Protein AF-A0A1V6NWX0-F1 (afdb_monomer_lite)

Sequence (122 aa):
MGDQGEHIRERIMNQIPDTIRDFLQQAASTPIRILGDTPNSLLISGDYLGSIRPFVSKTQSSIRDCCPDAQTRFLTVNIYPGNHAYFVLDLNNVDYVYETAHTDMTAIPVYVLRLSKKKINC

Structure (mmCIF, N/CA/C/O backbone):
data_AF-A0A1V6NWX0-F1
#
_entry.id   AF-A0A1V6NWX0-F1
#
loop_
_atom_site.group_PDB
_atom_site.id
_atom_site.type_symbol
_atom_site.label_atom_id
_atom_site.label_alt_id
_atom_site.label_comp_id
_atom_site.label_asym_id
_atom_site.label_entity_id
_atom_site.label_seq_id
_atom_site.pdbx_PDB_ins_code
_atom_site.Cartn_x
_atom_site.Cartn_y
_atom_site.Cartn_z
_atom_site.occupancy
_atom_site.B_iso_or_equiv
_atom_site.auth_seq_id
_atom_site.auth_comp_id
_atom_site.auth_asym_id
_atom_site.auth_atom_id
_atom_site.pdbx_PDB_model_num
ATOM 1 N N . MET A 1 1 ? 11.364 1.594 -26.277 1.00 49.34 1 MET A N 1
ATOM 2 C CA . MET A 1 1 ? 10.664 0.733 -25.292 1.00 49.34 1 MET A CA 1
ATOM 3 C C . MET A 1 1 ? 10.306 1.437 -23.973 1.00 49.34 1 MET A C 1
ATOM 5 O O . MET A 1 1 ? 9.636 0.803 -23.174 1.00 49.34 1 MET A O 1
ATOM 9 N N . GLY A 1 2 ? 10.680 2.708 -23.733 1.00 57.22 2 GLY A N 1
ATOM 10 C CA . GLY A 1 2 ? 10.328 3.422 -22.486 1.00 57.22 2 GLY A CA 1
ATOM 11 C C . GLY A 1 2 ? 8.886 3.950 -22.411 1.00 57.22 2 GLY A C 1
ATOM 12 O O . GLY A 1 2 ? 8.301 3.979 -21.340 1.00 57.22 2 GLY A O 1
ATOM 13 N N . ASP A 1 3 ? 8.283 4.275 -23.553 1.00 62.16 3 ASP A N 1
ATOM 14 C CA . ASP A 1 3 ? 7.011 5.012 -23.629 1.00 62.16 3 ASP A CA 1
ATOM 15 C C . ASP A 1 3 ? 5.782 4.204 -23.148 1.00 62.16 3 ASP A C 1
ATOM 17 O O . ASP A 1 3 ? 4.987 4.652 -22.327 1.00 62.16 3 ASP A O 1
ATOM 21 N N . GLN A 1 4 ? 5.665 2.935 -23.557 1.00 66.75 4 GLN A N 1
ATOM 22 C CA . GLN A 1 4 ? 4.535 2.081 -23.153 1.00 66.75 4 GLN A CA 1
ATOM 23 C C . GLN A 1 4 ? 4.551 1.697 -21.664 1.00 66.75 4 GLN A C 1
ATOM 25 O O . GLN A 1 4 ? 3.492 1.471 -21.078 1.00 66.75 4 GLN A O 1
ATOM 30 N N . GLY A 1 5 ? 5.734 1.590 -21.049 1.00 74.38 5 GLY A N 1
ATOM 31 C CA . GLY A 1 5 ? 5.867 1.250 -19.629 1.00 74.38 5 GLY A CA 1
ATOM 32 C C . GLY A 1 5 ? 5.365 2.375 -18.728 1.00 74.38 5 GLY A C 1
ATOM 33 O O . GLY A 1 5 ? 4.602 2.116 -17.795 1.00 74.38 5 GLY A O 1
ATOM 34 N N . GLU A 1 6 ? 5.721 3.611 -19.073 1.00 80.62 6 GLU A N 1
ATOM 35 C CA . GLU A 1 6 ? 5.289 4.810 -18.356 1.00 80.62 6 GLU A CA 1
ATOM 36 C C . GLU A 1 6 ? 3.783 5.047 -18.494 1.00 80.62 6 GLU A C 1
ATOM 38 O O . GLU A 1 6 ? 3.111 5.249 -17.486 1.00 80.62 6 GLU A O 1
ATOM 43 N N . HIS A 1 7 ? 3.205 4.881 -19.689 1.00 83.62 7 HIS A N 1
ATOM 4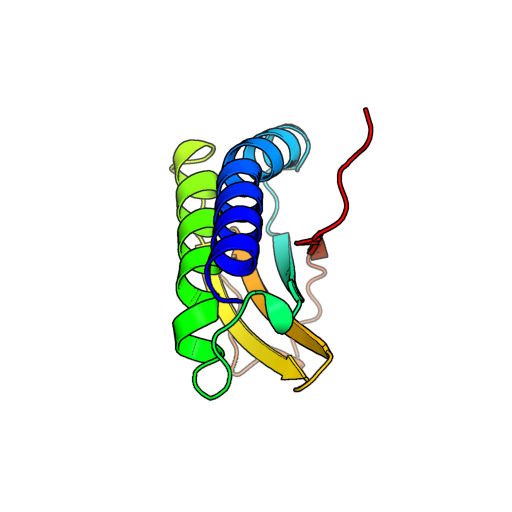4 C CA . HIS A 1 7 ? 1.751 4.989 -19.864 1.00 83.62 7 HIS A CA 1
ATOM 45 C C . HIS A 1 7 ? 0.959 3.966 -19.034 1.00 83.62 7 HIS A C 1
ATOM 47 O O . HIS A 1 7 ? -0.102 4.275 -18.487 1.00 83.62 7 HIS A O 1
ATOM 53 N N . ILE A 1 8 ? 1.457 2.730 -18.917 1.00 86.62 8 ILE A N 1
ATOM 54 C CA . ILE A 1 8 ? 0.819 1.708 -18.074 1.00 86.62 8 ILE A CA 1
ATOM 55 C C . ILE A 1 8 ? 0.957 2.076 -16.595 1.00 86.62 8 ILE A C 1
ATOM 57 O O . ILE A 1 8 ? -0.012 1.954 -15.843 1.00 86.62 8 ILE A O 1
ATOM 61 N N . ARG A 1 9 ? 2.143 2.528 -16.176 1.00 88.88 9 ARG A N 1
ATOM 62 C CA . ARG A 1 9 ? 2.407 2.977 -14.806 1.00 88.88 9 ARG A CA 1
ATOM 63 C C . ARG A 1 9 ? 1.486 4.133 -14.421 1.00 88.88 9 ARG A C 1
ATOM 65 O O . ARG A 1 9 ? 0.833 4.057 -13.385 1.00 88.88 9 ARG A O 1
ATOM 72 N N . GLU A 1 10 ? 1.393 5.157 -15.260 1.00 90.62 10 GLU A N 1
ATOM 73 C CA . GLU A 1 10 ? 0.525 6.318 -15.061 1.00 90.62 10 GLU A CA 1
ATOM 74 C C . GLU A 1 10 ? -0.944 5.906 -14.953 1.00 90.62 10 GLU A C 1
ATOM 76 O O . GLU A 1 10 ? -1.633 6.283 -14.005 1.00 90.62 10 GLU A O 1
ATOM 81 N N . ARG A 1 11 ? -1.418 5.051 -15.866 1.00 90.00 11 ARG A N 1
ATOM 82 C CA . ARG A 1 11 ? -2.792 4.546 -15.816 1.00 90.00 11 ARG A CA 1
ATOM 83 C C . ARG A 1 11 ? -3.097 3.827 -14.503 1.00 90.00 11 ARG A C 1
ATOM 85 O O . ARG A 1 11 ? -4.154 4.063 -13.926 1.00 90.00 11 ARG A O 1
ATOM 92 N N . ILE A 1 12 ? -2.193 2.970 -14.031 1.00 90.50 12 ILE A N 1
ATOM 93 C CA . ILE A 1 12 ? -2.348 2.268 -12.749 1.00 90.50 12 ILE A CA 1
ATOM 94 C C . ILE A 1 12 ? -2.363 3.273 -11.591 1.00 90.50 12 ILE A C 1
ATOM 96 O O . ILE A 1 12 ? -3.234 3.201 -10.729 1.00 90.50 12 ILE A O 1
ATOM 100 N N . MET A 1 13 ? -1.450 4.246 -11.591 1.00 92.69 13 MET A N 1
ATOM 101 C CA . MET A 1 13 ? -1.391 5.302 -10.573 1.00 92.69 13 MET A CA 1
ATOM 102 C C . MET A 1 13 ? -2.682 6.127 -10.502 1.00 92.69 13 MET A C 1
ATOM 104 O O . MET A 1 13 ? -3.095 6.528 -9.413 1.00 92.69 13 MET A O 1
ATOM 108 N N . ASN A 1 14 ? -3.335 6.350 -11.644 1.00 93.50 14 ASN A N 1
ATOM 109 C CA . ASN A 1 14 ? -4.598 7.080 -11.732 1.00 93.50 14 ASN A CA 1
ATOM 110 C C . ASN A 1 14 ? -5.806 6.271 -11.236 1.00 93.50 14 ASN A C 1
ATOM 112 O O . ASN A 1 14 ? -6.815 6.870 -10.889 1.00 93.50 14 ASN A O 1
ATOM 116 N N . GLN A 1 15 ? -5.707 4.941 -11.146 1.00 93.19 15 GLN A N 1
ATOM 117 C CA . GLN A 1 15 ? -6.777 4.080 -10.621 1.00 93.19 15 GLN A CA 1
ATOM 118 C C . GLN A 1 15 ? -6.742 3.922 -9.097 1.00 93.19 15 GLN A C 1
ATOM 120 O O . GLN A 1 15 ? -7.757 3.563 -8.498 1.00 93.19 15 GLN A O 1
ATOM 125 N N . ILE A 1 16 ? -5.594 4.185 -8.461 1.00 94.38 16 ILE A N 1
ATOM 126 C CA . ILE A 1 16 ? -5.430 4.051 -7.006 1.00 94.38 16 ILE A CA 1
ATOM 127 C C . ILE A 1 16 ? -6.464 4.885 -6.232 1.00 94.38 16 ILE A C 1
ATOM 129 O O . ILE A 1 16 ? -7.096 4.310 -5.349 1.00 94.38 16 ILE A O 1
ATOM 133 N N . PRO A 1 17 ? -6.696 6.180 -6.540 1.00 95.38 17 PRO A N 1
ATOM 134 C CA . PRO A 1 17 ? -7.638 6.992 -5.771 1.00 95.38 17 PRO A CA 1
ATOM 135 C C . PRO A 1 17 ? -9.052 6.432 -5.749 1.00 95.38 17 PRO A C 1
ATOM 137 O O . PRO A 1 17 ? -9.638 6.304 -4.678 1.00 95.38 17 PRO A O 1
ATOM 140 N N . ASP A 1 18 ? -9.572 6.056 -6.915 1.00 93.81 18 ASP A N 1
ATOM 141 C CA . ASP A 1 18 ? -10.931 5.537 -7.030 1.00 93.81 18 ASP A CA 1
ATOM 142 C C . ASP A 1 18 ? -11.053 4.176 -6.341 1.00 93.81 18 ASP A C 1
ATOM 144 O O . ASP A 1 18 ? -11.960 3.973 -5.543 1.00 93.81 18 ASP A O 1
ATOM 148 N N . THR A 1 19 ? -10.067 3.293 -6.535 1.00 94.25 19 THR A N 1
ATOM 149 C CA . THR A 1 19 ? -10.036 1.972 -5.884 1.00 94.25 19 THR A CA 1
ATOM 150 C C . THR A 1 19 ? -10.023 2.087 -4.359 1.00 94.25 19 THR A C 1
ATOM 152 O O . THR A 1 19 ? -10.740 1.362 -3.674 1.00 94.25 19 THR A O 1
ATOM 155 N N . ILE A 1 20 ? -9.205 2.994 -3.816 1.00 94.25 20 ILE A N 1
ATOM 156 C CA . ILE A 1 20 ? -9.109 3.220 -2.371 1.00 94.25 20 ILE A CA 1
ATOM 157 C C . ILE A 1 20 ? -10.396 3.824 -1.827 1.00 94.25 20 ILE A C 1
ATOM 159 O O . ILE A 1 20 ? -10.875 3.372 -0.791 1.00 94.25 20 ILE A O 1
ATOM 163 N N . ARG A 1 21 ? -10.975 4.806 -2.519 1.00 92.94 21 ARG A N 1
ATOM 164 C CA . ARG A 1 21 ? -12.242 5.417 -2.114 1.00 92.94 21 ARG A CA 1
ATOM 165 C C . ARG A 1 21 ? -13.364 4.383 -2.061 1.00 92.94 21 ARG A C 1
ATOM 167 O O . ARG A 1 21 ? -14.031 4.276 -1.036 1.00 92.94 21 ARG A O 1
ATOM 174 N N . ASP A 1 22 ? -13.532 3.601 -3.123 1.00 92.25 22 ASP A N 1
ATOM 175 C CA . ASP A 1 22 ? -14.583 2.585 -3.219 1.00 92.25 22 ASP A CA 1
A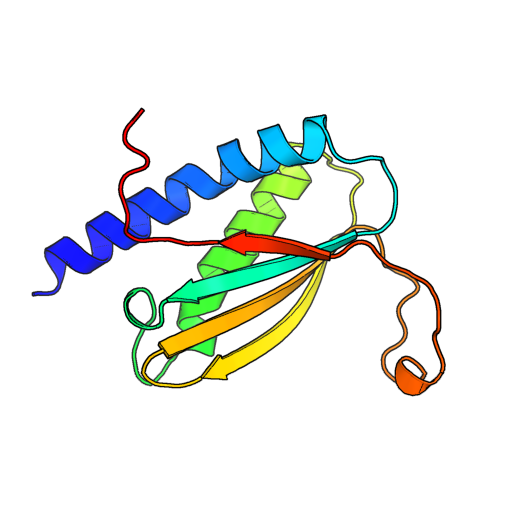TOM 176 C C . ASP A 1 22 ? -14.401 1.488 -2.157 1.00 92.25 22 ASP A C 1
ATOM 178 O O . ASP A 1 22 ? -15.375 0.999 -1.581 1.00 92.25 22 ASP A O 1
ATOM 182 N N . PHE A 1 23 ? -13.149 1.122 -1.860 1.00 91.56 23 PHE A N 1
ATOM 183 C CA . PHE A 1 23 ? -12.812 0.190 -0.787 1.00 91.56 23 PHE A CA 1
ATOM 184 C C . PHE A 1 23 ? -13.142 0.757 0.601 1.00 91.56 23 PHE A C 1
ATOM 186 O O . PHE A 1 23 ? -13.800 0.085 1.392 1.00 91.56 23 PHE A O 1
ATOM 193 N N . LEU A 1 24 ? -12.724 1.988 0.905 1.00 89.69 24 LE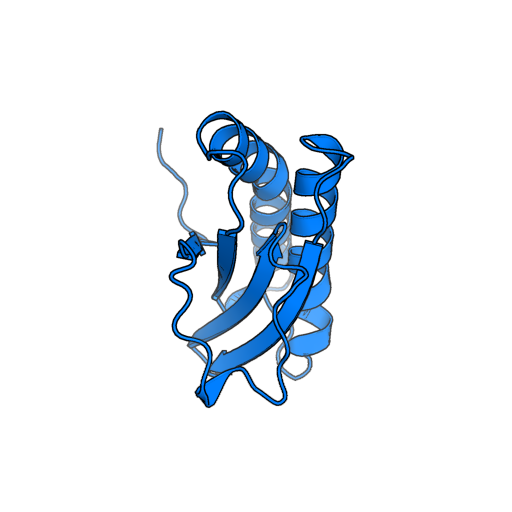U A N 1
ATOM 194 C CA . LEU A 1 24 ? -12.935 2.602 2.220 1.00 89.69 24 LEU A CA 1
ATOM 195 C C . LEU A 1 24 ? -14.408 2.910 2.506 1.00 89.69 24 LEU A C 1
ATOM 197 O O . LEU A 1 24 ? -14.810 2.886 3.662 1.00 89.69 24 LEU A O 1
ATOM 201 N N . GLN A 1 25 ? -15.230 3.130 1.477 1.00 86.50 25 GLN A N 1
ATOM 202 C CA . GLN A 1 25 ? -16.687 3.216 1.636 1.00 86.50 25 GLN A CA 1
ATOM 203 C C . GLN A 1 25 ? -17.315 1.908 2.140 1.00 86.50 25 GLN A C 1
ATOM 205 O O . GLN A 1 25 ? -18.393 1.932 2.730 1.00 86.50 25 GLN A O 1
ATOM 210 N N . GLN A 1 26 ? -16.661 0.770 1.897 1.00 81.50 26 GLN A N 1
ATOM 211 C CA . GLN A 1 26 ? -17.133 -0.560 2.291 1.00 81.50 26 GLN A CA 1
ATOM 212 C C . GLN A 1 26 ? -16.423 -1.085 3.545 1.00 81.50 26 GLN A C 1
ATOM 214 O O . GLN A 1 26 ? -16.969 -1.927 4.259 1.00 81.50 26 GLN A O 1
ATOM 219 N N . ALA A 1 27 ? -15.202 -0.621 3.809 1.00 75.88 27 ALA A N 1
ATOM 220 C CA . ALA A 1 27 ? -14.407 -1.058 4.943 1.00 75.88 27 ALA A CA 1
ATOM 221 C C . ALA A 1 27 ? -14.917 -0.434 6.252 1.00 75.88 27 ALA A C 1
ATOM 223 O O . ALA A 1 27 ? -15.170 0.765 6.345 1.00 75.88 27 ALA A O 1
ATOM 224 N N . ALA A 1 28 ? -15.037 -1.255 7.297 1.00 62.53 28 ALA A N 1
ATOM 225 C CA . ALA A 1 28 ? -15.334 -0.771 8.640 1.00 62.53 28 ALA A CA 1
ATOM 226 C C . ALA A 1 28 ? -14.178 0.089 9.188 1.00 62.53 28 ALA A C 1
ATOM 228 O O . ALA A 1 28 ? -13.022 -0.104 8.819 1.00 62.53 28 ALA A O 1
ATOM 229 N N . SER A 1 29 ? -14.478 0.976 10.145 1.00 70.62 29 SER A N 1
ATOM 230 C CA . SER A 1 29 ? -13.517 1.877 10.817 1.00 70.62 29 SER A CA 1
ATOM 231 C C . SER A 1 29 ? -12.449 1.170 11.683 1.00 70.62 29 SER A C 1
ATOM 233 O O . SER A 1 29 ? -11.792 1.806 12.508 1.00 70.62 29 SER A O 1
ATOM 235 N N . THR A 1 30 ? -12.292 -0.145 11.550 1.00 84.50 30 THR A N 1
ATOM 236 C CA . THR A 1 30 ? -11.334 -0.959 12.304 1.00 84.50 30 THR A CA 1
ATOM 237 C C . THR A 1 30 ? -9.909 -0.789 11.769 1.00 84.50 30 THR A C 1
ATOM 239 O O . THR A 1 30 ? -9.743 -0.444 10.597 1.00 84.50 30 THR A O 1
ATOM 242 N N . PRO A 1 31 ? -8.869 -1.086 12.570 1.00 90.44 31 PRO A N 1
ATOM 243 C CA . PRO A 1 31 ? -7.510 -1.217 12.058 1.00 90.44 31 PRO A CA 1
ATOM 244 C C . PRO A 1 31 ? -7.452 -2.237 10.919 1.00 90.44 31 PRO A C 1
ATOM 246 O O . PRO A 1 31 ? -8.021 -3.321 11.036 1.00 90.44 31 PRO A O 1
ATOM 249 N N . ILE A 1 32 ? -6.777 -1.900 9.822 1.00 92.38 32 ILE A N 1
ATOM 250 C CA . ILE A 1 32 ? -6.581 -2.796 8.674 1.00 92.38 32 ILE A CA 1
ATOM 251 C C . ILE A 1 32 ? -5.151 -2.684 8.147 1.00 92.38 32 ILE A C 1
ATOM 253 O O . ILE A 1 32 ? -4.450 -1.699 8.388 1.00 92.38 32 ILE A O 1
ATOM 257 N N . ARG A 1 33 ? -4.739 -3.677 7.361 1.00 93.12 33 ARG A N 1
ATOM 258 C CA . ARG A 1 33 ? -3.454 -3.705 6.663 1.00 93.12 33 ARG A CA 1
ATOM 259 C C . ARG A 1 33 ? -3.674 -3.843 5.164 1.00 93.12 33 ARG A C 1
ATOM 261 O O . ARG A 1 33 ? -4.386 -4.735 4.711 1.00 93.12 33 ARG A O 1
ATOM 268 N N . ILE A 1 34 ? -3.034 -2.983 4.386 1.00 94.31 34 ILE A N 1
ATOM 269 C CA . ILE A 1 34 ? -3.033 -3.032 2.926 1.00 94.31 34 ILE A CA 1
ATOM 270 C C . ILE A 1 34 ? -1.689 -3.595 2.465 1.00 94.31 34 ILE A C 1
ATOM 272 O O . ILE A 1 34 ? -0.631 -3.028 2.743 1.00 94.31 34 ILE A O 1
ATOM 276 N N . LEU A 1 35 ? -1.739 -4.707 1.737 1.00 95.50 35 LEU A N 1
ATOM 277 C CA . LEU A 1 35 ? -0.613 -5.272 1.007 1.00 95.50 35 LEU A CA 1
ATOM 278 C C . LEU A 1 35 ? -0.699 -4.809 -0.449 1.00 95.50 35 LEU A C 1
ATOM 280 O O . LEU A 1 35 ? -1.539 -5.280 -1.215 1.00 95.50 35 LEU A O 1
ATOM 284 N N . GLY A 1 36 ? 0.160 -3.876 -0.837 1.00 95.19 36 GLY A N 1
ATOM 285 C CA . GLY A 1 36 ? 0.283 -3.456 -2.223 1.00 95.19 36 GLY A CA 1
ATOM 286 C C . GLY A 1 36 ? 1.090 -4.465 -3.020 1.00 95.19 36 GLY A C 1
ATOM 287 O O . GLY A 1 36 ? 2.283 -4.611 -2.781 1.00 95.19 36 GLY A O 1
ATOM 288 N N . ASP A 1 37 ? 0.454 -5.135 -3.974 1.00 94.88 37 ASP A N 1
ATOM 289 C CA . ASP A 1 37 ? 1.081 -6.103 -4.869 1.00 94.88 37 ASP A CA 1
ATOM 290 C C . ASP A 1 37 ? 1.461 -5.420 -6.195 1.00 94.88 37 ASP A C 1
ATOM 292 O O . ASP A 1 37 ? 0.590 -5.079 -6.998 1.00 94.88 37 ASP A O 1
ATOM 296 N N . THR A 1 38 ? 2.762 -5.181 -6.407 1.00 92.88 38 THR A N 1
ATOM 297 C CA . THR A 1 38 ? 3.295 -4.366 -7.511 1.00 92.88 38 THR A CA 1
ATOM 298 C C . THR A 1 38 ? 4.198 -5.187 -8.440 1.00 92.88 38 THR A C 1
ATOM 300 O O . THR A 1 38 ? 5.300 -5.570 -8.045 1.00 92.88 38 THR A O 1
ATOM 303 N N . PRO A 1 39 ? 3.827 -5.411 -9.711 1.00 91.94 39 PRO A N 1
ATOM 304 C CA . PRO A 1 39 ? 4.699 -6.065 -10.681 1.00 91.94 39 PRO A CA 1
ATOM 305 C C . PRO A 1 39 ? 6.038 -5.330 -10.824 1.00 91.94 39 PRO A C 1
ATOM 307 O O . PRO A 1 39 ? 6.057 -4.118 -11.045 1.00 91.94 39 PRO A O 1
ATOM 310 N N . ASN A 1 40 ? 7.168 -6.048 -10.794 1.00 90.75 40 ASN A N 1
ATOM 311 C CA . ASN A 1 40 ? 8.499 -5.429 -10.937 1.00 90.75 40 ASN A CA 1
ATOM 312 C C . ASN A 1 40 ? 8.668 -4.679 -12.258 1.00 90.75 40 ASN A C 1
ATOM 314 O O . ASN A 1 40 ? 9.420 -3.720 -12.339 1.00 90.75 40 ASN A O 1
ATOM 318 N N . SER A 1 41 ? 7.930 -5.085 -13.287 1.00 88.75 41 SER A N 1
ATOM 319 C CA . SER A 1 41 ? 7.911 -4.415 -14.588 1.00 88.75 41 SER A CA 1
ATOM 320 C C . SER A 1 41 ? 7.243 -3.028 -14.591 1.00 88.75 41 SER A C 1
ATOM 322 O O . SER A 1 41 ? 7.128 -2.428 -15.657 1.00 88.75 41 SER A O 1
ATOM 324 N N . LEU A 1 42 ? 6.750 -2.554 -13.442 1.00 89.12 42 LEU A N 1
ATOM 325 C CA . LEU A 1 42 ? 6.328 -1.169 -13.202 1.00 89.12 42 LEU A CA 1
ATOM 326 C C . LEU A 1 42 ? 7.375 -0.373 -12.414 1.00 89.12 42 LEU A C 1
ATOM 328 O O . LEU A 1 42 ? 7.176 0.814 -12.178 1.00 89.12 42 LEU A O 1
ATOM 332 N N . LEU A 1 43 ? 8.446 -1.023 -11.964 1.00 90.25 43 LEU A N 1
ATOM 333 C CA . LEU A 1 43 ? 9.477 -0.472 -11.096 1.00 90.25 43 LEU A CA 1
ATOM 334 C C . LEU A 1 43 ? 10.790 -0.299 -11.861 1.00 90.25 43 LEU A C 1
ATOM 336 O O . LEU A 1 43 ? 11.019 -0.924 -12.898 1.00 90.25 43 LEU A O 1
ATOM 340 N N . ILE A 1 44 ? 11.661 0.555 -11.330 1.00 89.38 44 ILE A N 1
ATOM 341 C CA . ILE A 1 44 ? 12.989 0.793 -11.892 1.00 89.38 44 ILE A CA 1
ATOM 342 C C . ILE A 1 44 ? 13.901 -0.338 -11.423 1.00 89.38 44 ILE A C 1
ATOM 344 O O . ILE A 1 44 ? 14.146 -0.501 -10.226 1.00 89.38 44 ILE A O 1
ATOM 348 N N . SER A 1 45 ? 14.411 -1.126 -12.370 1.00 86.56 45 SER A N 1
ATOM 349 C CA . SER A 1 45 ? 15.407 -2.156 -12.069 1.00 86.56 45 SER A CA 1
ATOM 350 C C . SER A 1 45 ? 16.653 -1.510 -11.462 1.00 86.56 45 SER A C 1
ATOM 352 O O . SER A 1 45 ? 17.202 -0.572 -12.032 1.00 86.56 45 SER A O 1
ATOM 354 N N . GLY A 1 46 ? 17.097 -2.012 -10.310 1.00 85.31 46 GLY A N 1
ATOM 355 C CA . GLY A 1 46 ? 18.207 -1.432 -9.544 1.00 85.31 46 GLY A CA 1
ATOM 356 C C . GLY A 1 46 ? 17.788 -0.356 -8.534 1.00 85.31 46 GLY A C 1
ATOM 357 O O . GLY A 1 46 ? 18.568 -0.057 -7.638 1.00 85.31 46 GLY A O 1
ATOM 358 N N . ASP A 1 47 ? 16.551 0.148 -8.606 1.00 89.69 47 ASP A N 1
ATOM 359 C CA . ASP A 1 47 ? 15.967 1.056 -7.612 1.00 89.69 47 ASP A CA 1
ATOM 360 C C . ASP A 1 47 ? 14.494 0.713 -7.324 1.00 89.69 47 ASP A C 1
ATOM 362 O O . ASP A 1 47 ? 13.563 1.502 -7.510 1.00 89.69 47 ASP A O 1
ATOM 366 N N . TYR A 1 48 ? 14.250 -0.516 -6.873 1.00 87.56 48 TYR A N 1
ATOM 367 C CA . TYR A 1 48 ? 12.902 -0.969 -6.521 1.00 87.56 48 TYR A CA 1
ATOM 368 C C . TYR A 1 48 ? 12.306 -0.177 -5.349 1.00 87.56 48 TYR A C 1
ATOM 370 O O . TYR A 1 48 ? 11.119 0.144 -5.365 1.00 87.56 48 TYR A O 1
ATOM 378 N N . LEU A 1 49 ? 13.122 0.164 -4.346 1.00 87.19 49 LEU A N 1
ATOM 379 C CA . LEU A 1 49 ? 12.662 0.888 -3.161 1.00 87.19 49 LEU A CA 1
ATOM 380 C C . LEU A 1 49 ? 12.302 2.343 -3.485 1.00 87.19 49 LEU A C 1
ATOM 382 O O . LEU A 1 49 ? 11.273 2.830 -3.019 1.00 87.19 49 LEU A O 1
ATOM 386 N N . GLY A 1 50 ? 13.108 3.042 -4.287 1.00 90.62 50 GLY A N 1
ATOM 387 C CA . GLY A 1 50 ? 12.770 4.386 -4.741 1.00 90.62 50 GLY A CA 1
ATOM 388 C C . GLY A 1 50 ? 11.549 4.373 -5.655 1.00 90.62 50 GLY A C 1
ATOM 389 O O . GLY A 1 50 ? 10.614 5.148 -5.458 1.00 90.62 50 GLY A O 1
ATOM 390 N N . SER A 1 51 ? 11.487 3.429 -6.596 1.00 91.62 51 SER A N 1
ATOM 391 C CA . SER A 1 51 ? 10.409 3.386 -7.590 1.00 91.62 51 SER A CA 1
ATOM 392 C C . SER A 1 51 ? 9.053 2.886 -7.075 1.00 91.62 51 SER A C 1
ATOM 394 O O . SER A 1 51 ? 8.043 3.174 -7.733 1.00 91.62 51 SER A O 1
ATOM 396 N N . ILE A 1 52 ? 8.996 2.203 -5.918 1.00 92.69 52 ILE A N 1
ATOM 397 C CA . ILE A 1 52 ? 7.738 1.798 -5.259 1.00 92.69 52 ILE A CA 1
ATOM 398 C C . ILE A 1 52 ? 7.135 2.909 -4.387 1.00 92.69 52 ILE A C 1
ATOM 400 O O . ILE A 1 52 ? 5.914 2.978 -4.243 1.00 92.69 52 ILE A O 1
ATOM 404 N N . ARG A 1 53 ? 7.959 3.825 -3.850 1.00 93.19 53 ARG A N 1
ATOM 405 C CA . ARG A 1 53 ? 7.502 4.930 -2.983 1.00 93.19 53 ARG A CA 1
ATOM 406 C C . ARG A 1 53 ? 6.354 5.753 -3.577 1.00 93.19 53 ARG A C 1
ATOM 408 O O . ARG A 1 53 ? 5.414 6.012 -2.834 1.00 93.19 53 ARG A O 1
ATOM 415 N N . PRO A 1 54 ? 6.343 6.115 -4.876 1.00 94.81 54 PRO A N 1
ATOM 416 C CA . PRO A 1 54 ? 5.217 6.837 -5.462 1.00 94.81 54 PRO A CA 1
ATOM 417 C C . PRO A 1 54 ? 3.871 6.118 -5.310 1.00 94.81 54 PRO A C 1
ATOM 419 O O . PRO A 1 54 ? 2.873 6.774 -5.027 1.00 94.81 54 PRO A O 1
ATOM 422 N N . PHE A 1 55 ? 3.833 4.786 -5.431 1.00 94.56 55 PHE A N 1
ATOM 423 C CA . PHE A 1 55 ? 2.604 4.006 -5.234 1.00 94.56 55 PHE A CA 1
ATOM 424 C C . PHE A 1 55 ? 2.144 4.051 -3.775 1.00 94.56 55 PHE A C 1
ATOM 426 O O . PHE A 1 55 ? 0.959 4.253 -3.507 1.00 94.56 55 PHE A O 1
ATOM 433 N N . VAL A 1 56 ? 3.086 3.932 -2.834 1.00 94.62 56 VAL A N 1
ATOM 434 C CA . VAL A 1 56 ? 2.814 4.062 -1.394 1.00 94.62 56 VAL A CA 1
ATOM 435 C C . VAL A 1 56 ? 2.257 5.450 -1.085 1.00 94.62 56 VAL A C 1
ATOM 437 O O . VAL A 1 56 ? 1.176 5.562 -0.513 1.00 94.62 56 VAL A O 1
ATOM 440 N N . SER A 1 57 ? 2.940 6.510 -1.526 1.00 95.75 57 SER A N 1
ATOM 441 C CA . SER A 1 57 ? 2.523 7.893 -1.289 1.00 95.75 57 SER A CA 1
ATOM 442 C C . SER A 1 57 ? 1.161 8.199 -1.902 1.00 95.75 57 SER A C 1
ATOM 444 O O . SER A 1 57 ? 0.347 8.850 -1.253 1.00 95.75 57 SER A O 1
ATOM 446 N N . LYS A 1 58 ? 0.884 7.695 -3.113 1.00 96.31 58 LYS A N 1
ATOM 447 C CA . LYS A 1 58 ? -0.424 7.846 -3.761 1.00 96.31 58 LYS A CA 1
ATOM 448 C C . LYS A 1 58 ? -1.522 7.134 -2.971 1.00 96.31 58 LYS A C 1
ATOM 450 O O . LYS A 1 58 ? -2.579 7.712 -2.751 1.00 96.31 58 LYS A O 1
ATOM 455 N N . THR A 1 59 ? -1.251 5.922 -2.489 1.00 95.44 59 THR A N 1
ATOM 456 C CA . THR A 1 59 ? -2.183 5.167 -1.637 1.00 95.44 59 THR A CA 1
ATOM 457 C C . THR A 1 59 ? -2.476 5.933 -0.344 1.00 95.44 59 THR A C 1
ATOM 459 O O . THR A 1 59 ? -3.636 6.152 -0.012 1.00 95.44 59 THR A O 1
ATOM 462 N N . GLN A 1 60 ? -1.442 6.423 0.349 1.00 95.19 60 GLN A N 1
ATOM 463 C CA . GLN A 1 60 ? -1.594 7.221 1.572 1.00 95.19 60 GLN A CA 1
ATOM 464 C C . GLN A 1 60 ? -2.362 8.524 1.339 1.00 95.19 60 GLN A C 1
ATOM 466 O O . GLN A 1 60 ? -3.221 8.870 2.147 1.00 95.19 60 GLN A O 1
ATOM 471 N N . SER A 1 61 ? -2.078 9.249 0.248 1.00 95.38 61 SER A N 1
ATOM 472 C CA . SER A 1 61 ? -2.824 10.468 -0.075 1.00 95.38 61 SER A CA 1
ATOM 473 C C . SER A 1 61 ? -4.292 10.160 -0.332 1.00 95.38 61 SER A C 1
ATOM 475 O O . SER A 1 61 ? -5.143 10.821 0.241 1.00 95.38 61 SER A O 1
ATOM 477 N N . SER A 1 62 ? -4.593 9.107 -1.097 1.00 95.12 62 SER A N 1
ATOM 478 C CA . SER A 1 62 ? -5.974 8.720 -1.388 1.00 95.12 62 SER A CA 1
ATOM 479 C C . SER A 1 62 ? -6.750 8.308 -0.141 1.00 95.12 62 SER A C 1
ATOM 481 O O . SER A 1 62 ? -7.924 8.644 -0.022 1.00 95.12 62 SER A O 1
ATOM 483 N N . ILE A 1 63 ? -6.096 7.636 0.811 1.00 93.56 63 ILE A N 1
ATOM 484 C CA . ILE A 1 63 ? -6.691 7.337 2.117 1.00 93.56 63 ILE A CA 1
ATOM 485 C C . ILE A 1 63 ? -7.007 8.633 2.864 1.00 93.56 63 ILE A C 1
ATOM 487 O O . ILE A 1 63 ? -8.133 8.808 3.311 1.00 93.56 63 ILE A O 1
ATOM 491 N N . ARG A 1 64 ? -6.038 9.549 2.975 1.00 92.44 64 ARG A N 1
ATOM 492 C CA . ARG A 1 64 ? -6.209 10.821 3.690 1.00 92.44 64 ARG A CA 1
ATOM 493 C C . ARG A 1 64 ? -7.299 11.699 3.073 1.00 92.44 64 ARG A C 1
ATOM 495 O O . ARG A 1 64 ? -8.028 12.351 3.806 1.00 92.44 64 ARG A O 1
ATOM 502 N N . ASP A 1 65 ? -7.425 11.696 1.750 1.00 92.62 65 ASP A N 1
ATOM 503 C CA . ASP A 1 65 ? -8.461 12.458 1.047 1.00 92.62 65 ASP A CA 1
ATOM 504 C C . ASP A 1 65 ? -9.871 11.913 1.350 1.00 92.62 65 ASP A C 1
ATOM 506 O O . ASP A 1 65 ? -10.832 12.677 1.393 1.00 92.62 65 ASP A O 1
ATOM 510 N N . CYS A 1 66 ? -10.003 10.600 1.584 1.00 88.62 66 CYS A N 1
ATOM 511 C CA . CYS A 1 66 ? -11.280 9.956 1.917 1.00 88.62 66 CYS A CA 1
ATOM 512 C C . CYS A 1 66 ? -11.580 9.960 3.423 1.00 88.62 66 CYS A C 1
ATOM 514 O O . CYS A 1 66 ? -12.736 10.052 3.832 1.00 88.62 66 CYS A O 1
ATOM 516 N N . CYS A 1 67 ? -10.543 9.827 4.247 1.00 87.75 67 CYS A N 1
ATOM 517 C CA . CYS A 1 67 ? -10.616 9.707 5.697 1.00 87.75 67 CYS A CA 1
ATOM 518 C C . CYS A 1 67 ? -9.488 10.545 6.327 1.00 87.75 67 CYS A C 1
ATOM 520 O O . CYS A 1 67 ? -8.429 9.999 6.645 1.00 87.75 67 CYS A O 1
ATOM 522 N N . PRO A 1 68 ? -9.689 11.864 6.512 1.00 87.31 68 PRO A N 1
ATOM 523 C CA . PRO A 1 68 ? -8.644 12.775 6.991 1.00 87.31 68 PRO A CA 1
ATOM 524 C C . PRO A 1 68 ? -8.058 12.404 8.357 1.00 87.31 68 PRO A C 1
ATOM 526 O O . PRO A 1 68 ? -6.874 12.635 8.595 1.00 87.31 68 PRO A O 1
ATOM 529 N N . ASP A 1 69 ? -8.868 11.788 9.218 1.00 87.88 69 ASP A N 1
ATOM 530 C CA . ASP A 1 69 ? -8.470 11.368 10.566 1.00 87.88 69 ASP A CA 1
ATOM 531 C C . ASP A 1 69 ? -7.754 10.010 10.589 1.00 87.88 69 ASP A C 1
ATOM 533 O O . ASP A 1 69 ? -7.250 9.582 11.631 1.00 87.88 69 ASP A O 1
ATOM 537 N N . ALA A 1 70 ? -7.710 9.302 9.455 1.00 88.12 70 ALA A N 1
ATOM 538 C CA . ALA A 1 70 ? -7.122 7.979 9.404 1.00 88.12 70 ALA A CA 1
ATOM 539 C C . ALA A 1 70 ? -5.592 8.053 9.438 1.00 88.12 70 ALA A C 1
ATOM 541 O O . ALA A 1 70 ? -4.942 8.743 8.647 1.00 88.12 70 ALA A O 1
ATOM 542 N N . GLN A 1 71 ? -4.997 7.287 10.345 1.00 89.94 71 GLN A N 1
ATOM 543 C CA . GLN A 1 71 ? -3.553 7.240 10.511 1.00 89.94 71 GLN A CA 1
ATOM 544 C C . GLN A 1 71 ? -2.976 6.143 9.626 1.00 89.94 71 GLN A C 1
ATOM 546 O O . GLN A 1 71 ? -3.388 4.989 9.713 1.00 89.94 71 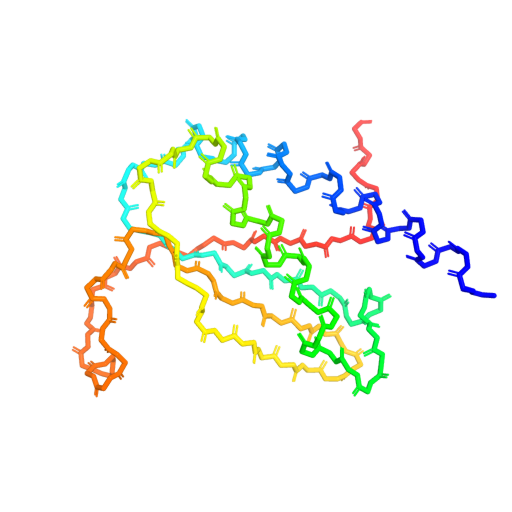GLN A O 1
ATOM 551 N N . THR A 1 72 ? -2.005 6.493 8.781 1.00 91.62 72 THR A N 1
AT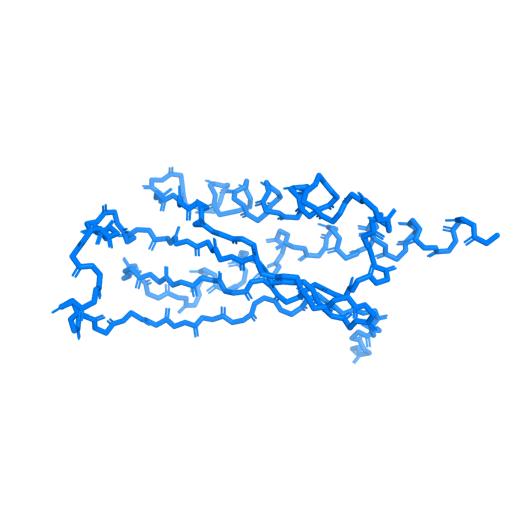OM 552 C CA . THR A 1 72 ? -1.325 5.521 7.915 1.00 91.62 72 THR A CA 1
ATOM 553 C C . THR A 1 72 ? 0.120 5.317 8.341 1.00 91.62 72 THR A C 1
ATOM 555 O O . THR A 1 72 ? 0.829 6.281 8.631 1.00 91.62 72 THR A O 1
ATOM 558 N N . ARG A 1 73 ? 0.590 4.066 8.327 1.00 90.38 73 ARG A N 1
ATOM 559 C CA . ARG A 1 73 ? 1.984 3.725 8.628 1.00 90.38 73 ARG A CA 1
ATOM 560 C C . ARG A 1 73 ? 2.551 2.799 7.565 1.00 90.38 73 ARG A C 1
ATOM 562 O O . ARG A 1 73 ? 2.150 1.645 7.443 1.00 90.38 73 ARG A O 1
ATOM 569 N N . PHE A 1 74 ? 3.500 3.308 6.787 1.00 88.69 74 PHE A N 1
ATOM 570 C CA . PHE A 1 74 ? 4.257 2.490 5.846 1.00 88.69 74 PHE A CA 1
ATOM 571 C C . PHE A 1 74 ? 5.258 1.631 6.619 1.00 88.69 74 PHE A C 1
ATOM 573 O O . PHE A 1 74 ? 6.084 2.158 7.364 1.00 88.69 74 PHE A O 1
ATOM 580 N N . LEU A 1 75 ? 5.141 0.312 6.477 1.00 83.06 75 LEU A N 1
ATOM 581 C CA . LEU A 1 75 ? 5.893 -0.636 7.289 1.00 83.06 75 LEU A CA 1
ATOM 582 C C . LEU A 1 75 ? 7.167 -1.109 6.598 1.00 83.06 75 LEU A C 1
ATOM 584 O O . LEU A 1 75 ? 8.266 -0.973 7.127 1.00 83.06 75 LEU A O 1
ATOM 588 N N . THR A 1 76 ? 7.012 -1.708 5.423 1.00 81.31 76 THR A N 1
ATOM 589 C CA . THR A 1 76 ? 8.109 -2.401 4.755 1.00 81.31 76 THR A CA 1
ATOM 590 C C . THR A 1 76 ? 7.831 -2.581 3.273 1.00 81.31 76 THR A C 1
ATOM 592 O O . THR A 1 76 ? 6.687 -2.471 2.816 1.00 81.31 76 THR A O 1
ATOM 595 N N . VAL A 1 77 ? 8.896 -2.892 2.539 1.00 85.00 77 VAL A N 1
ATOM 596 C CA . VAL A 1 77 ? 8.840 -3.386 1.169 1.00 85.00 77 VAL A CA 1
ATOM 597 C C . VAL A 1 77 ? 9.587 -4.705 1.104 1.00 85.00 77 VAL A C 1
ATOM 599 O O . VAL A 1 77 ? 10.729 -4.792 1.548 1.00 85.00 77 VAL A O 1
ATOM 602 N N . ASN A 1 78 ? 8.961 -5.714 0.508 1.00 89.94 78 ASN A N 1
ATOM 603 C CA . ASN A 1 78 ? 9.613 -6.971 0.181 1.00 89.94 78 ASN A CA 1
ATOM 604 C C . ASN A 1 78 ? 9.697 -7.125 -1.340 1.00 89.94 78 ASN A C 1
ATOM 606 O O . ASN A 1 78 ? 8.701 -6.950 -2.041 1.00 89.94 78 ASN A O 1
ATOM 610 N N . ILE A 1 79 ? 10.883 -7.424 -1.861 1.00 86.50 79 ILE A N 1
ATOM 611 C CA . ILE A 1 79 ? 11.154 -7.443 -3.301 1.00 86.50 79 ILE A CA 1
ATOM 612 C C . ILE A 1 79 ? 11.504 -8.869 -3.697 1.00 86.50 79 ILE A C 1
ATOM 614 O O . ILE A 1 79 ? 12.445 -9.445 -3.160 1.00 86.50 79 ILE A O 1
ATOM 618 N N . TYR A 1 80 ? 10.794 -9.402 -4.690 1.00 87.19 80 TYR A N 1
ATOM 619 C CA . TYR A 1 80 ? 11.120 -10.667 -5.342 1.00 87.19 80 TYR A CA 1
ATOM 620 C C . TYR A 1 80 ? 11.537 -10.373 -6.785 1.00 87.19 80 TYR A C 1
ATOM 622 O O . TYR A 1 80 ? 10.660 -10.306 -7.651 1.00 87.19 80 TYR A O 1
ATOM 630 N N . PRO A 1 81 ? 12.842 -10.148 -7.047 1.00 79.81 81 PRO A N 1
ATOM 631 C CA . PRO A 1 81 ? 13.327 -9.698 -8.347 1.00 79.81 81 PRO A CA 1
ATOM 632 C C . PRO A 1 81 ? 12.855 -10.584 -9.502 1.00 79.81 81 PRO A C 1
ATOM 634 O O . PRO A 1 81 ? 12.873 -11.809 -9.412 1.00 79.81 81 PRO A O 1
ATOM 637 N N . GLY A 1 82 ? 12.449 -9.949 -10.601 1.00 80.00 82 GLY A N 1
ATOM 638 C CA . GLY A 1 82 ? 11.912 -10.631 -11.781 1.00 80.00 82 GLY A CA 1
ATOM 639 C C . GLY A 1 82 ? 10.436 -11.023 -11.666 1.00 80.00 82 GLY A C 1
ATOM 640 O O . GLY A 1 82 ? 9.868 -11.508 -12.641 1.00 80.00 82 GLY A O 1
ATOM 641 N N . ASN A 1 83 ? 9.801 -10.778 -10.518 1.00 88.00 83 ASN A N 1
ATOM 642 C CA . ASN A 1 83 ? 8.399 -11.082 -10.279 1.00 88.00 83 ASN A CA 1
ATOM 643 C C . ASN A 1 83 ? 7.674 -9.821 -9.782 1.00 88.00 83 ASN A C 1
ATOM 645 O O . ASN A 1 83 ? 7.267 -8.965 -10.577 1.00 88.00 83 ASN A O 1
ATOM 649 N N . HIS A 1 84 ? 7.518 -9.686 -8.469 1.00 92.00 84 HIS A N 1
ATOM 650 C CA . HIS A 1 84 ? 6.683 -8.678 -7.831 1.00 92.00 84 HIS A CA 1
ATOM 651 C C . HIS A 1 84 ? 7.414 -8.056 -6.636 1.00 92.00 84 HIS A C 1
ATOM 653 O O . HIS A 1 84 ? 8.305 -8.652 -6.029 1.00 92.00 84 HIS A O 1
ATOM 659 N N . ALA A 1 85 ? 7.058 -6.820 -6.320 1.00 92.25 85 ALA A N 1
ATOM 660 C CA . ALA A 1 85 ? 7.434 -6.143 -5.097 1.00 92.25 85 ALA A CA 1
ATOM 661 C C . ALA A 1 85 ? 6.165 -5.842 -4.310 1.00 92.25 85 ALA A C 1
ATOM 663 O O . ALA A 1 85 ? 5.136 -5.469 -4.873 1.00 92.25 85 ALA A O 1
ATOM 664 N N . TYR A 1 86 ? 6.268 -5.993 -3.003 1.00 94.25 86 TYR A N 1
ATOM 665 C CA . TYR A 1 86 ? 5.166 -5.845 -2.082 1.00 94.25 86 TYR A CA 1
ATOM 666 C C . TYR A 1 86 ? 5.462 -4.697 -1.144 1.00 94.25 86 TYR A C 1
ATOM 668 O O . TYR A 1 86 ? 6.552 -4.656 -0.584 1.00 94.25 86 TYR A O 1
ATOM 676 N N . PHE A 1 87 ? 4.510 -3.795 -0.947 1.00 94.88 87 PHE A N 1
ATOM 677 C CA . PHE A 1 87 ? 4.573 -2.820 0.137 1.00 94.88 87 PHE A CA 1
ATOM 678 C C . PHE A 1 87 ? 3.490 -3.112 1.167 1.00 94.88 87 PHE A C 1
ATOM 680 O O . PHE A 1 87 ? 2.408 -3.576 0.815 1.00 94.88 87 PHE A O 1
ATOM 687 N N . VAL A 1 88 ? 3.768 -2.821 2.435 1.00 93.56 88 VAL A N 1
ATOM 688 C CA . VAL A 1 88 ? 2.787 -2.961 3.515 1.00 93.56 88 VAL A CA 1
ATOM 689 C C . VAL A 1 88 ? 2.470 -1.591 4.094 1.00 93.56 88 VAL A C 1
ATOM 691 O O . VAL A 1 88 ? 3.376 -0.850 4.486 1.00 93.56 88 VAL A O 1
ATOM 694 N N . LEU A 1 89 ? 1.182 -1.268 4.137 1.00 93.75 89 LEU A N 1
ATOM 695 C CA . LEU A 1 89 ? 0.652 -0.032 4.689 1.00 93.75 89 LEU A CA 1
ATOM 696 C C . LEU A 1 89 ? -0.424 -0.353 5.723 1.00 93.75 89 LEU A C 1
ATOM 698 O O . LEU A 1 89 ? -1.454 -0.931 5.392 1.00 93.75 89 LEU A O 1
ATOM 702 N N . ASP A 1 90 ? -0.192 0.056 6.958 1.00 92.56 90 ASP A N 1
ATOM 703 C CA . ASP A 1 90 ? -1.178 -0.048 8.025 1.00 92.56 90 ASP A CA 1
ATOM 704 C C . ASP A 1 90 ? -2.082 1.177 8.051 1.00 92.56 90 ASP A C 1
ATOM 706 O O . ASP A 1 90 ? -1.618 2.298 7.835 1.00 92.56 90 ASP A O 1
ATOM 710 N N . LEU A 1 91 ? -3.362 0.950 8.342 1.00 92.31 91 LEU A N 1
ATOM 711 C CA . LEU A 1 91 ? -4.379 1.971 8.551 1.00 92.31 91 LEU A CA 1
ATOM 712 C C . LEU A 1 91 ? -4.969 1.807 9.949 1.00 92.31 91 LEU A C 1
ATOM 714 O O . LEU A 1 91 ? -5.468 0.734 10.281 1.00 92.31 91 LEU A O 1
ATOM 718 N N . ASN A 1 92 ? -4.904 2.860 10.763 1.00 90.00 92 ASN A N 1
ATOM 719 C CA . ASN A 1 92 ? -5.383 2.910 12.150 1.00 90.00 92 ASN A CA 1
ATOM 720 C C . ASN A 1 92 ? -4.812 1.820 13.080 1.00 90.00 92 ASN A C 1
ATOM 722 O O . ASN A 1 92 ? -5.238 1.701 14.222 1.00 90.00 92 ASN A O 1
ATOM 726 N N . ASN A 1 93 ? -3.810 1.060 12.631 1.00 87.56 93 ASN A N 1
ATOM 727 C CA . ASN A 1 93 ? -3.080 0.082 13.431 1.00 87.56 93 ASN A CA 1
ATOM 728 C C . ASN A 1 93 ? -1.876 0.741 14.125 1.00 87.56 93 ASN A C 1
ATOM 730 O O . ASN A 1 93 ? -0.714 0.422 13.867 1.00 87.56 93 ASN A O 1
ATOM 734 N N . VAL A 1 94 ? -2.164 1.761 14.931 1.00 80.19 94 VAL A N 1
ATOM 735 C CA . VAL A 1 94 ? -1.150 2.646 15.530 1.00 80.19 94 VAL A CA 1
ATOM 736 C C . VAL A 1 94 ? -0.435 2.005 16.715 1.00 80.19 94 VAL A C 1
ATOM 738 O O . VAL A 1 94 ? 0.728 2.316 16.962 1.00 80.19 94 VAL A O 1
ATOM 741 N N . ASP A 1 95 ? -1.093 1.049 17.369 1.00 80.56 95 ASP A N 1
ATOM 742 C CA . ASP A 1 95 ? -0.580 0.335 18.541 1.00 80.56 95 ASP A CA 1
ATOM 743 C C . ASP A 1 95 ? 0.369 -0.818 18.175 1.00 80.56 95 ASP A C 1
ATOM 745 O O . ASP A 1 95 ? 0.889 -1.507 19.049 1.00 80.56 95 ASP A O 1
ATOM 749 N N . TYR A 1 96 ? 0.633 -1.035 16.882 1.00 79.19 96 TYR A N 1
ATOM 750 C CA . TYR A 1 96 ? 1.545 -2.081 16.434 1.00 79.19 96 TYR A CA 1
ATOM 751 C C . TYR A 1 96 ? 3.002 -1.737 16.761 1.00 79.19 96 TYR A C 1
ATOM 753 O O . TYR A 1 96 ? 3.622 -0.843 16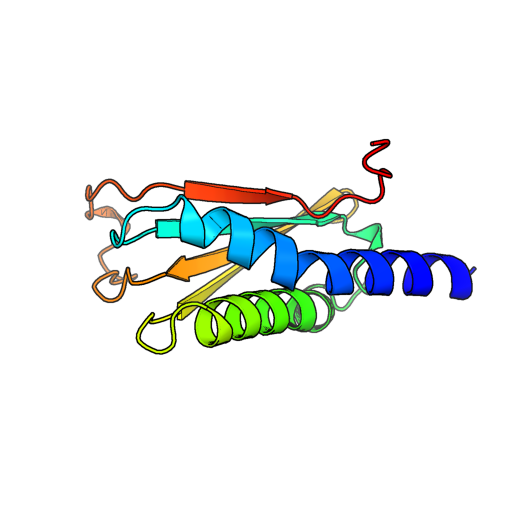.163 1.00 79.19 96 TYR A O 1
ATOM 761 N N . VAL A 1 97 ? 3.562 -2.493 17.702 1.00 82.56 97 VAL A N 1
ATOM 762 C CA . VAL A 1 97 ? 4.946 -2.381 18.172 1.00 82.56 97 VAL A CA 1
ATOM 763 C C . VAL A 1 97 ? 5.778 -3.495 17.538 1.00 82.56 97 VAL A C 1
ATOM 765 O O . VAL A 1 97 ? 5.514 -4.678 17.739 1.00 82.56 97 VAL A O 1
ATOM 768 N N . TYR A 1 98 ? 6.797 -3.128 16.758 1.00 78.12 98 TYR A N 1
ATOM 769 C CA . TYR A 1 98 ? 7.616 -4.091 16.009 1.00 78.12 98 TYR A CA 1
ATOM 770 C C . TYR A 1 98 ? 8.406 -5.023 16.921 1.00 78.12 98 TYR A C 1
ATOM 772 O O . TYR A 1 98 ? 8.545 -6.212 16.642 1.00 78.12 98 TYR A O 1
ATOM 780 N N . GLU A 1 99 ? 8.899 -4.473 18.020 1.00 84.88 99 GLU A N 1
ATOM 781 C CA . GLU A 1 99 ? 9.723 -5.146 19.011 1.00 84.88 99 GLU A CA 1
ATOM 782 C C . GLU A 1 99 ? 8.967 -6.319 19.650 1.00 84.88 99 GLU A C 1
ATOM 784 O O . GLU A 1 99 ? 9.566 -7.348 19.955 1.00 84.88 99 GLU A O 1
ATOM 789 N N . THR A 1 100 ? 7.642 -6.203 19.779 1.00 85.88 100 THR A N 1
ATOM 790 C CA . THR A 1 100 ? 6.759 -7.215 20.380 1.00 85.88 100 THR A CA 1
ATOM 791 C C . THR A 1 100 ? 5.806 -7.858 19.372 1.00 85.88 100 THR A C 1
ATOM 793 O O . THR A 1 100 ? 4.948 -8.649 19.759 1.00 85.88 100 THR A O 1
ATOM 796 N N . ALA A 1 101 ? 5.958 -7.578 18.074 1.00 82.56 101 ALA A N 1
ATOM 797 C CA . ALA A 1 101 ? 5.061 -8.080 17.030 1.00 82.56 101 ALA A CA 1
ATOM 798 C C . ALA A 1 101 ? 4.991 -9.614 16.985 1.00 82.56 101 ALA A C 1
ATOM 800 O O . ALA A 1 101 ? 3.967 -10.187 16.639 1.00 82.56 101 ALA A O 1
ATOM 801 N N . HIS A 1 102 ? 6.074 -10.290 17.370 1.00 81.81 102 HIS A N 1
ATOM 802 C CA . HIS A 1 102 ? 6.143 -11.750 17.439 1.00 81.81 102 HIS A CA 1
ATOM 803 C C . HIS A 1 102 ? 5.284 -12.359 18.564 1.00 81.81 102 HIS A C 1
ATOM 805 O O . HIS A 1 102 ? 5.044 -13.564 18.553 1.00 81.81 102 HIS A O 1
ATOM 811 N N . THR A 1 103 ? 4.831 -11.548 19.525 1.00 86.44 103 THR A N 1
ATOM 812 C CA . THR A 1 103 ? 3.916 -11.952 20.608 1.00 86.44 103 THR A CA 1
ATOM 813 C C . THR A 1 103 ? 2.504 -11.396 20.447 1.00 86.44 103 THR A C 1
ATOM 815 O O . THR A 1 103 ? 1.613 -11.780 21.201 1.00 86.44 103 THR A O 1
ATOM 818 N N . ASP A 1 104 ? 2.289 -10.493 19.489 1.00 83.50 104 ASP A N 1
ATOM 819 C CA . ASP A 1 104 ? 0.982 -9.899 19.232 1.00 83.50 104 ASP A CA 1
ATOM 820 C C . ASP A 1 104 ? 0.109 -10.867 18.419 1.00 83.50 104 ASP A C 1
ATOM 822 O O . ASP A 1 104 ? 0.441 -11.246 17.296 1.00 83.50 104 ASP A O 1
ATOM 826 N N . MET A 1 105 ? -1.011 -11.287 19.008 1.00 84.00 105 MET A N 1
ATOM 827 C CA . MET A 1 105 ? -1.991 -12.181 18.380 1.00 84.00 105 MET A CA 1
ATOM 828 C C . MET A 1 105 ? -3.237 -11.431 17.890 1.00 84.00 105 MET A C 1
ATOM 830 O O . MET A 1 105 ? -4.225 -12.063 17.510 1.00 84.00 105 MET A O 1
ATOM 834 N N . THR A 1 106 ? -3.220 -10.095 17.910 1.00 85.06 106 THR A N 1
ATOM 835 C CA . THR A 1 106 ? -4.344 -9.269 17.469 1.00 85.06 106 THR A CA 1
ATOM 836 C C . THR A 1 106 ? -4.619 -9.512 15.989 1.00 85.06 106 THR A C 1
ATOM 838 O O . THR A 1 106 ? -3.781 -9.266 15.120 1.00 85.06 106 THR A O 1
ATOM 841 N N . ALA A 1 107 ? -5.817 -10.008 15.686 1.00 86.88 107 ALA A N 1
ATOM 842 C CA . ALA A 1 107 ? -6.228 -10.243 14.313 1.00 86.88 107 ALA A CA 1
ATOM 843 C C . ALA A 1 107 ? -6.505 -8.907 13.613 1.00 86.88 107 ALA A C 1
ATOM 845 O O . ALA A 1 107 ? -7.410 -8.170 14.002 1.00 86.88 107 ALA A O 1
ATOM 846 N N . ILE A 1 108 ? -5.748 -8.621 12.554 1.00 88.25 108 ILE A N 1
ATOM 847 C CA . ILE A 1 108 ? -5.934 -7.433 11.720 1.00 88.25 108 ILE A CA 1
ATOM 848 C C . ILE A 1 108 ? -6.314 -7.892 10.309 1.00 88.25 108 ILE A C 1
ATOM 850 O O . ILE A 1 108 ? -5.568 -8.669 9.703 1.00 88.25 108 ILE A O 1
ATOM 854 N N . PRO A 1 109 ? -7.449 -7.429 9.756 1.00 91.62 109 PRO A N 1
ATOM 855 C CA . PRO A 1 109 ? -7.829 -7.720 8.383 1.00 91.62 109 PRO A CA 1
ATOM 856 C C . PRO A 1 109 ? -6.756 -7.242 7.400 1.00 91.62 109 PRO A C 1
ATOM 858 O O . PRO A 1 109 ? -6.327 -6.085 7.446 1.00 91.62 109 PRO A O 1
ATOM 861 N N . VAL A 1 110 ? -6.351 -8.126 6.486 1.00 92.12 110 VAL A N 1
ATOM 862 C CA . VAL A 1 110 ? -5.392 -7.811 5.423 1.00 92.12 110 VAL A CA 1
ATOM 863 C C . VAL A 1 110 ? -6.113 -7.772 4.082 1.00 92.12 110 VAL A C 1
ATOM 865 O O . VAL A 1 110 ? -6.760 -8.742 3.691 1.00 92.12 110 VAL A O 1
ATOM 868 N N . TYR A 1 111 ? -5.949 -6.674 3.353 1.00 93.94 111 TYR A N 1
ATOM 869 C CA . TYR A 1 111 ? -6.495 -6.482 2.013 1.00 93.94 111 TYR A CA 1
ATOM 870 C C . TYR A 1 111 ? -5.368 -6.307 1.003 1.00 93.94 111 TYR A C 1
ATOM 872 O O . TYR A 1 111 ? -4.350 -5.679 1.292 1.00 93.94 111 TYR A O 1
ATOM 880 N N . VAL A 1 112 ? -5.544 -6.856 -0.198 1.00 94.69 112 VAL A N 1
ATOM 881 C CA . VAL A 1 112 ? -4.531 -6.780 -1.255 1.00 94.69 112 VAL A CA 1
ATOM 882 C C . VAL A 1 112 ? -4.921 -5.714 -2.270 1.00 94.69 112 VAL A C 1
ATOM 884 O O . VAL A 1 112 ? -5.910 -5.864 -2.986 1.00 94.69 112 VAL A O 1
ATOM 887 N N . LEU A 1 113 ? -4.103 -4.666 -2.381 1.00 94.88 113 LEU A N 1
ATOM 888 C CA . LEU A 1 113 ? -4.177 -3.720 -3.490 1.00 94.88 113 LEU A CA 1
ATOM 889 C C . LEU A 1 113 ? -3.345 -4.275 -4.645 1.00 94.88 113 LEU A C 1
ATOM 891 O O . LEU A 1 113 ? -2.130 -4.089 -4.707 1.00 94.88 113 LEU A O 1
ATOM 895 N N . ARG A 1 114 ? -4.004 -4.993 -5.555 1.00 93.88 114 ARG A N 1
ATOM 896 C CA . ARG A 1 114 ? -3.336 -5.611 -6.699 1.00 93.88 114 ARG A CA 1
ATOM 897 C C . ARG A 1 114 ? -3.165 -4.620 -7.842 1.00 93.88 114 ARG A C 1
ATOM 899 O O . ARG A 1 114 ? -4.113 -4.329 -8.569 1.00 93.88 114 ARG A O 1
ATOM 906 N N . LEU A 1 115 ? -1.935 -4.173 -8.065 1.00 89.06 115 LEU A N 1
ATOM 907 C CA . LEU A 1 115 ? -1.592 -3.345 -9.212 1.00 89.06 115 LEU A CA 1
ATOM 908 C C . LEU A 1 115 ? -1.353 -4.259 -10.410 1.00 89.06 115 LEU A C 1
ATOM 910 O O . LEU A 1 115 ? -0.433 -5.071 -10.424 1.00 89.06 115 LEU A O 1
ATOM 914 N N . SER A 1 116 ? -2.203 -4.176 -11.430 1.00 83.25 116 SER A N 1
ATOM 915 C CA . SER A 1 116 ? -2.115 -5.085 -12.571 1.00 83.25 116 SER A CA 1
ATOM 916 C C . SER A 1 116 ? -2.079 -4.336 -13.892 1.00 83.25 116 SER A C 1
ATOM 918 O O . SER A 1 116 ? -2.734 -3.316 -14.072 1.00 83.25 116 SER A O 1
ATOM 920 N N . LYS A 1 117 ? -1.330 -4.888 -14.851 1.00 73.75 117 LYS A N 1
ATOM 921 C CA . LYS A 1 117 ? -1.293 -4.389 -16.233 1.00 73.75 117 LYS A CA 1
ATOM 922 C C . LYS A 1 117 ? -2.544 -4.759 -17.036 1.00 73.75 117 LYS A C 1
ATOM 924 O O . LYS A 1 117 ? -2.714 -4.277 -18.155 1.00 73.75 117 LYS A O 1
ATOM 929 N N . LYS A 1 118 ? -3.390 -5.660 -16.520 1.00 66.38 118 LYS A N 1
ATOM 930 C CA . LYS A 1 118 ? -4.576 -6.120 -17.245 1.00 66.38 118 LYS A CA 1
ATOM 931 C C . LYS A 1 118 ? -5.605 -4.991 -17.280 1.00 66.38 118 LYS A C 1
ATOM 933 O O . LYS A 1 118 ? -5.906 -4.390 -16.254 1.00 66.38 118 LYS A O 1
ATOM 938 N N . LYS A 1 119 ? -6.169 -4.724 -18.463 1.00 53.06 119 LYS A N 1
ATOM 939 C CA . LYS A 1 119 ? -7.430 -3.983 -18.559 1.00 53.06 119 LYS A CA 1
ATOM 940 C C . LYS A 1 119 ? -8.461 -4.755 -17.735 1.00 53.06 119 LYS A C 1
ATOM 942 O O . LYS A 1 119 ? -8.669 -5.939 -17.992 1.00 53.06 119 LYS A O 1
ATOM 947 N N . ILE A 1 120 ? -9.097 -4.091 -16.775 1.00 49.47 120 ILE A N 1
ATOM 948 C CA . ILE A 1 120 ? -10.442 -4.491 -16.373 1.00 49.47 120 ILE A CA 1
ATOM 949 C C . ILE A 1 120 ? -11.275 -4.225 -17.630 1.00 49.47 120 ILE A C 1
ATOM 951 O O . ILE A 1 120 ? -11.466 -3.071 -18.010 1.00 49.47 120 ILE A O 1
ATOM 955 N N . ASN A 1 121 ? -11.588 -5.279 -18.383 1.00 35.78 121 ASN A N 1
ATOM 956 C CA . ASN A 1 121 ? -12.626 -5.188 -19.398 1.00 35.78 121 ASN A CA 1
ATOM 957 C C . ASN A 1 121 ? -13.930 -5.087 -18.606 1.00 35.78 121 ASN A C 1
ATOM 959 O O . ASN A 1 121 ? -14.328 -6.073 -17.986 1.00 35.78 121 ASN A O 1
ATOM 963 N N . CYS A 1 122 ? -14.490 -3.883 -18.548 1.00 36.81 122 CYS A N 1
ATOM 964 C CA . CYS A 1 122 ? -15.875 -3.669 -18.156 1.00 36.81 122 CYS A CA 1
ATOM 965 C C . CYS A 1 122 ? -16.770 -4.010 -19.348 1.00 36.81 122 CYS A C 1
ATOM 967 O O . CYS A 1 122 ? -16.378 -3.633 -20.480 1.00 36.81 122 CYS A O 1
#

pLDDT: mean 86.16, std 11.35, range [35.78, 96.31]

Foldseek 3Di:
DPPVLVVLLVVLLVCLLVVLLVVVVVDDPDKAKEKEKFFCSNADVVPRPVRCVSVVVSNVVSNCVNPVPKDKDWDDWDDDPPGIIITMMIINPPVDDPVCNVVDPDDHHYDYNYRDSDPPPD

Radius of gyration: 15.1 Å; chains: 1; bounding box: 35×25×46 Å

Organism: Penicillium decumbens (NCBI:txid69771)

Secondary structure (DSSP, 8-state):
--HHHHHHHHHHHHHHHHHHHHHHTTS-SS-EEEEEEEEGGGSBTTBHHHHHHHHHHHHHHHHHHH-TT--EEEEEEEEETTTEEEEEEEES-TT--GGGTTT------EEEEE--SS----